Protein AF-A0A962UZ71-F1 (afdb_monomer_lite)

Sequence (134 aa):
MPANMWIKAFIAAFVLSLPAHAERTVTDSAGRTLVVPDTIQRVFAAGPPASIFLYILAPDRLLGWPRAPRADERAYLAPEYRDLPELGRLTGRGDTANVEVILTTRPDIIFDFGSIAPTYVSLADRVQAQTGIP

Structure (mmCIF, N/CA/C/O backbone):
data_AF-A0A962UZ71-F1
#
_entry.id   AF-A0A962UZ71-F1
#
loop_
_atom_site.group_PDB
_atom_site.id
_atom_site.type_symbol
_atom_site.label_atom_id
_atom_site.label_alt_id
_atom_site.label_comp_id
_atom_site.label_asym_id
_atom_site.label_entity_id
_atom_site.label_seq_id
_atom_site.pdbx_PDB_ins_code
_atom_site.Cartn_x
_atom_site.Cartn_y
_atom_site.Cartn_z
_atom_site.occupancy
_atom_site.B_iso_or_equiv
_atom_site.auth_seq_id
_atom_site.auth_comp_id
_atom_site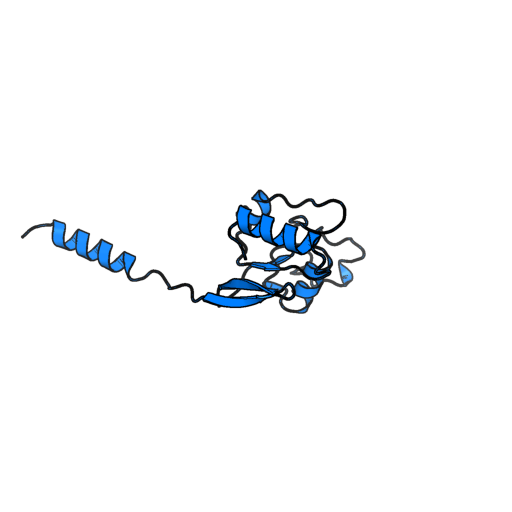.auth_asym_id
_atom_site.auth_atom_id
_atom_site.pdbx_PDB_model_num
ATOM 1 N N . MET A 1 1 ? -58.753 -0.827 -9.462 1.00 55.03 1 MET A N 1
ATOM 2 C CA . MET A 1 1 ? -57.553 -1.279 -8.719 1.00 55.03 1 MET A CA 1
ATOM 3 C C . MET A 1 1 ? -56.358 -0.502 -9.256 1.00 55.03 1 MET A C 1
ATOM 5 O O . MET A 1 1 ? -56.211 -0.494 -10.473 1.00 55.03 1 MET A O 1
ATOM 9 N N . PRO A 1 2 ? -55.584 0.242 -8.444 1.00 58.41 2 PRO A N 1
ATOM 10 C CA . PRO A 1 2 ? -54.644 1.206 -9.002 1.00 58.41 2 PRO A CA 1
ATOM 11 C C . PRO A 1 2 ? -53.346 0.515 -9.442 1.00 58.41 2 PRO A C 1
ATOM 13 O O . PRO A 1 2 ? -52.705 -0.192 -8.665 1.00 58.41 2 PRO A O 1
ATOM 16 N N . ALA A 1 3 ? -52.942 0.771 -10.688 1.00 58.16 3 ALA A N 1
ATOM 17 C CA . ALA A 1 3 ? -51.714 0.284 -11.325 1.00 58.16 3 ALA A CA 1
ATOM 18 C C . ALA A 1 3 ? -50.417 0.656 -10.565 1.00 58.16 3 ALA A C 1
ATOM 20 O O . ALA A 1 3 ? -49.364 0.063 -10.780 1.00 58.16 3 ALA A O 1
ATOM 21 N N . ASN A 1 4 ? -50.499 1.587 -9.613 1.00 53.78 4 ASN A N 1
ATOM 22 C CA . ASN A 1 4 ? -49.361 2.129 -8.869 1.00 53.78 4 ASN A CA 1
ATOM 23 C C . ASN A 1 4 ? -48.900 1.225 -7.712 1.00 53.78 4 ASN A C 1
ATOM 25 O O . ASN A 1 4 ? -47.858 1.484 -7.112 1.00 53.78 4 ASN A O 1
ATOM 29 N N . MET A 1 5 ? -49.670 0.185 -7.371 1.00 55.06 5 MET A N 1
ATOM 30 C CA . MET A 1 5 ? -49.339 -0.726 -6.269 1.00 55.06 5 MET A CA 1
ATOM 31 C C . MET A 1 5 ? -48.226 -1.715 -6.649 1.00 55.06 5 MET A C 1
ATOM 33 O O . MET A 1 5 ? -47.377 -2.036 -5.825 1.00 55.06 5 MET A O 1
ATOM 37 N N . TRP A 1 6 ? -48.168 -2.109 -7.923 1.00 55.84 6 TRP A N 1
ATOM 38 C CA . TRP A 1 6 ? -47.160 -3.034 -8.449 1.00 55.84 6 TRP A CA 1
ATOM 39 C C . TRP A 1 6 ? -45.795 -2.360 -8.639 1.00 55.84 6 TRP A C 1
ATOM 41 O O . TRP A 1 6 ? -44.768 -2.948 -8.317 1.00 55.84 6 TRP A O 1
ATOM 51 N N . ILE A 1 7 ? -45.780 -1.090 -9.061 1.00 57.94 7 ILE A N 1
ATOM 52 C CA . ILE A 1 7 ? -44.545 -0.302 -9.230 1.00 57.94 7 ILE A CA 1
ATOM 53 C C . ILE A 1 7 ? -43.873 -0.033 -7.874 1.00 57.94 7 ILE A C 1
ATOM 55 O O . ILE A 1 7 ? -42.660 -0.178 -7.741 1.00 57.94 7 ILE A O 1
ATOM 59 N N . LYS A 1 8 ? -44.656 0.297 -6.836 1.00 53.03 8 LYS A N 1
ATOM 60 C CA . LYS A 1 8 ? -44.128 0.506 -5.476 1.00 53.03 8 LYS A CA 1
ATOM 61 C C . LYS A 1 8 ? -43.584 -0.784 -4.852 1.00 53.03 8 LYS A C 1
ATOM 63 O O . LYS A 1 8 ? -42.562 -0.732 -4.177 1.00 53.03 8 LYS A O 1
ATOM 68 N N . ALA A 1 9 ? -44.225 -1.927 -5.107 1.00 55.41 9 ALA A N 1
ATOM 69 C CA . ALA A 1 9 ? -43.753 -3.227 -4.629 1.00 55.41 9 ALA A CA 1
ATOM 70 C C . ALA A 1 9 ? -42.421 -3.648 -5.282 1.00 55.41 9 ALA A C 1
ATOM 72 O O . ALA A 1 9 ? -41.557 -4.199 -4.604 1.00 55.41 9 ALA A O 1
ATOM 73 N N . PHE A 1 10 ? -42.216 -3.327 -6.565 1.00 53.22 10 PHE A N 1
ATOM 74 C CA . PHE A 1 10 ? -40.970 -3.636 -7.277 1.00 53.22 10 PHE A CA 1
ATOM 75 C C . PHE A 1 10 ? -39.783 -2.776 -6.810 1.00 53.22 10 PHE A C 1
ATOM 77 O O . PHE A 1 10 ? -38.679 -3.288 -6.640 1.00 53.22 10 PHE A O 1
ATOM 84 N N . ILE A 1 11 ? -40.010 -1.485 -6.537 1.00 55.69 11 ILE A N 1
ATOM 85 C CA . ILE A 1 11 ? -38.972 -0.585 -6.001 1.00 55.69 11 ILE A CA 1
ATOM 86 C C . ILE A 1 11 ? -38.602 -0.975 -4.561 1.00 55.69 11 ILE A C 1
ATOM 88 O O . ILE A 1 11 ? -37.424 -0.980 -4.214 1.00 55.69 11 ILE A O 1
ATOM 92 N N . ALA A 1 12 ? -39.577 -1.368 -3.733 1.00 51.44 12 ALA A N 1
ATOM 93 C CA . ALA A 1 12 ? -39.312 -1.819 -2.366 1.00 51.44 12 ALA A CA 1
ATOM 94 C C . ALA A 1 12 ? -38.496 -3.126 -2.319 1.00 51.44 12 ALA A C 1
ATOM 96 O O . ALA A 1 12 ? -37.607 -3.256 -1.483 1.00 51.44 12 ALA A O 1
ATOM 97 N N . ALA A 1 13 ? -38.742 -4.065 -3.239 1.00 51.84 13 ALA A N 1
ATOM 98 C CA . ALA A 1 13 ? -37.998 -5.324 -3.304 1.00 51.84 13 ALA A CA 1
ATOM 99 C C . ALA A 1 13 ? -36.543 -5.149 -3.783 1.00 51.84 13 ALA A C 1
ATOM 101 O O 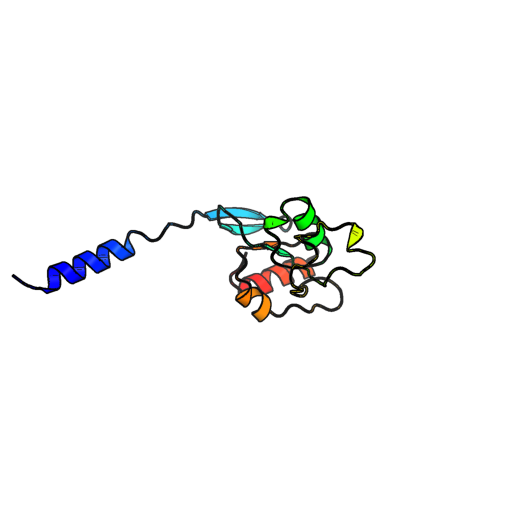. ALA A 1 13 ? -35.669 -5.878 -3.327 1.00 51.84 13 ALA A O 1
ATOM 102 N N . PHE A 1 14 ? -36.263 -4.164 -4.645 1.00 50.97 14 PHE A N 1
ATOM 103 C CA . PHE A 1 14 ? -34.905 -3.903 -5.146 1.00 50.97 14 PHE A CA 1
ATOM 104 C C . PHE A 1 14 ? -34.000 -3.205 -4.112 1.00 50.97 14 PHE A C 1
ATOM 106 O O . PHE A 1 14 ? -32.789 -3.403 -4.108 1.00 50.97 14 PHE A O 1
ATOM 113 N N . VAL A 1 15 ? -34.580 -2.419 -3.196 1.00 52.78 15 VAL A N 1
ATOM 114 C CA . VAL A 1 15 ? -33.834 -1.736 -2.117 1.00 52.78 15 VAL A CA 1
ATOM 115 C C . VAL A 1 15 ? -33.430 -2.701 -0.989 1.00 52.78 15 VAL A C 1
ATOM 117 O O . VAL A 1 15 ? -32.436 -2.469 -0.309 1.00 52.78 15 VAL A O 1
ATOM 120 N N . LEU A 1 16 ? -34.151 -3.813 -0.811 1.00 52.31 16 LEU A N 1
ATOM 121 C CA . LEU A 1 16 ? -33.908 -4.805 0.250 1.00 52.31 16 LEU A CA 1
ATOM 122 C C . LEU A 1 16 ? -32.854 -5.871 -0.097 1.00 52.31 16 LEU A C 1
ATOM 124 O O . LEU A 1 16 ? -32.511 -6.681 0.760 1.00 52.31 16 LEU A O 1
ATOM 128 N N . SER A 1 17 ? -32.330 -5.874 -1.325 1.00 50.56 17 SER A N 1
ATOM 129 C CA . SER A 1 17 ? -31.335 -6.844 -1.801 1.00 50.56 17 SER A CA 1
ATOM 130 C C . SER A 1 17 ? -29.972 -6.221 -2.105 1.00 50.56 17 SER A C 1
ATOM 132 O O . SER A 1 17 ? -29.219 -6.762 -2.915 1.00 50.56 17 SER A O 1
ATOM 134 N N . LEU A 1 18 ? -29.639 -5.081 -1.493 1.00 55.91 18 LEU A N 1
ATOM 135 C CA . LEU A 1 18 ? -28.250 -4.632 -1.483 1.00 55.91 18 LEU A CA 1
ATOM 136 C C . LEU A 1 18 ? -27.470 -5.600 -0.587 1.00 55.91 18 LEU A C 1
ATOM 138 O O . LEU A 1 18 ? -27.852 -5.767 0.574 1.00 55.91 18 LEU A O 1
ATOM 142 N N . PRO A 1 19 ? -26.422 -6.277 -1.090 1.00 53.31 19 PRO A N 1
ATOM 143 C CA . PRO A 1 19 ? -25.570 -7.062 -0.217 1.00 53.31 19 PRO A CA 1
ATOM 144 C C . PRO A 1 19 ? -25.029 -6.102 0.841 1.00 53.31 19 PRO A C 1
ATOM 146 O O . PRO A 1 19 ? -24.382 -5.111 0.507 1.00 53.31 19 PRO A O 1
ATOM 149 N N . ALA A 1 20 ? -25.331 -6.362 2.112 1.00 55.56 20 ALA A N 1
ATOM 150 C CA . ALA A 1 20 ? -24.605 -5.722 3.190 1.00 55.56 20 ALA A CA 1
ATOM 151 C C . ALA A 1 20 ? -23.142 -6.126 2.991 1.00 55.56 20 ALA A C 1
ATOM 153 O O . ALA A 1 20 ? -22.794 -7.297 3.159 1.00 55.56 20 ALA A O 1
ATOM 154 N N . HIS A 1 21 ? -22.311 -5.193 2.525 1.00 65.00 21 HIS A N 1
ATOM 155 C CA . HIS A 1 21 ? -20.875 -5.397 2.512 1.00 65.00 21 HIS A CA 1
ATOM 156 C C . HIS A 1 21 ? -20.478 -5.532 3.973 1.00 65.00 21 HIS A C 1
ATOM 158 O O . HIS A 1 21 ? -20.544 -4.573 4.732 1.00 65.00 21 HIS A O 1
ATOM 164 N N . ALA A 1 22 ? -20.214 -6.765 4.388 1.00 82.94 22 ALA A N 1
ATOM 165 C CA . ALA A 1 22 ? -19.799 -7.029 5.745 1.00 82.94 22 ALA A CA 1
ATOM 166 C C . ALA A 1 22 ? -18.436 -6.348 5.950 1.00 82.94 22 ALA A C 1
ATOM 168 O O . ALA A 1 22 ? -17.562 -6.411 5.078 1.00 82.94 22 ALA A O 1
ATOM 169 N N . GLU A 1 23 ? -18.310 -5.610 7.045 1.00 92.12 23 GLU A N 1
ATOM 170 C CA . GLU A 1 23 ? -17.157 -4.783 7.381 1.00 92.12 23 GLU A CA 1
ATOM 171 C C . GLU A 1 23 ? -16.620 -5.209 8.743 1.00 92.12 23 GLU A C 1
ATOM 173 O O . GLU A 1 23 ? -17.380 -5.586 9.641 1.00 92.12 23 GLU A O 1
ATOM 178 N N . ARG A 1 24 ? -15.308 -5.068 8.923 1.00 95.25 24 ARG A N 1
ATOM 179 C CA . ARG A 1 24 ? -14.653 -5.273 10.213 1.00 95.25 24 ARG A CA 1
ATOM 180 C C . ARG A 1 24 ? -13.820 -4.073 10.611 1.00 95.25 24 ARG A C 1
ATOM 182 O O . ARG A 1 24 ? -13.241 -3.375 9.781 1.00 95.25 24 ARG A O 1
ATOM 189 N N . THR A 1 25 ? -13.703 -3.889 11.918 1.00 97.31 25 THR A N 1
ATOM 190 C CA . THR A 1 25 ? -12.802 -2.905 12.507 1.00 97.31 25 THR A CA 1
ATOM 191 C C . THR A 1 25 ? -11.420 -3.514 12.720 1.00 97.31 25 THR A C 1
ATOM 193 O O . THR A 1 25 ? -11.293 -4.608 13.272 1.00 97.31 25 THR A O 1
ATOM 196 N N . VAL A 1 26 ? -10.381 -2.799 12.297 1.00 97.12 26 VAL A N 1
ATOM 197 C CA . VAL A 1 26 ? -8.971 -3.170 12.468 1.00 97.12 26 VAL A CA 1
ATOM 198 C C . VAL A 1 26 ? -8.216 -1.983 13.060 1.00 97.12 26 VAL A C 1
ATOM 200 O O . VAL A 1 26 ? -8.493 -0.835 12.721 1.00 97.12 26 VAL A O 1
ATOM 203 N N . THR A 1 27 ? -7.246 -2.255 13.931 1.00 98.19 27 THR A N 1
ATOM 204 C CA . THR A 1 27 ? -6.264 -1.258 14.371 1.00 98.19 27 THR A CA 1
ATOM 205 C C . THR A 1 27 ? -4.954 -1.496 13.632 1.00 98.19 27 THR A C 1
ATOM 207 O O . THR A 1 27 ? -4.407 -2.598 13.702 1.00 98.19 27 THR A O 1
ATOM 210 N N . ASP A 1 28 ? -4.469 -0.493 12.898 1.00 97.50 28 ASP A N 1
ATOM 211 C CA . ASP A 1 28 ? -3.194 -0.592 12.182 1.00 97.50 28 ASP A CA 1
ATOM 212 C C . ASP A 1 28 ? -1.983 -0.430 13.125 1.00 97.50 28 ASP A C 1
ATOM 214 O O . ASP A 1 28 ? -2.111 -0.146 14.318 1.00 97.50 28 ASP A O 1
ATOM 218 N N . SER A 1 29 ? -0.770 -0.610 12.597 1.00 97.19 29 SER A N 1
ATOM 219 C CA . SER A 1 29 ? 0.465 -0.496 13.389 1.00 97.19 29 SER A CA 1
ATOM 220 C C . SER A 1 29 ? 0.792 0.931 13.851 1.00 97.19 29 SER A C 1
ATOM 222 O O . SER A 1 29 ? 1.687 1.099 14.678 1.00 97.19 29 SER A O 1
ATOM 224 N N . ALA A 1 30 ? 0.093 1.947 13.338 1.00 96.69 30 ALA A N 1
ATOM 225 C CA . ALA A 1 30 ? 0.184 3.331 13.797 1.00 96.69 30 ALA A CA 1
ATOM 226 C C . ALA A 1 30 ? -0.888 3.672 14.853 1.00 96.69 30 ALA A C 1
ATOM 228 O O . ALA A 1 30 ? -0.914 4.795 15.357 1.00 96.69 30 ALA A O 1
ATOM 229 N N . GLY A 1 31 ? -1.755 2.717 15.212 1.00 97.56 31 GLY A N 1
ATOM 230 C CA . GLY A 1 31 ? -2.834 2.903 16.181 1.00 97.56 31 GLY A CA 1
ATOM 231 C C . GLY A 1 31 ? -4.108 3.519 15.595 1.00 97.56 31 GLY A C 1
ATOM 232 O O . GLY A 1 31 ? -5.014 3.865 16.357 1.00 97.56 31 GLY A O 1
ATOM 233 N N . ARG A 1 32 ? -4.218 3.656 14.266 1.00 97.50 32 ARG A N 1
ATOM 234 C CA . ARG A 1 32 ? -5.443 4.144 13.611 1.00 97.50 32 ARG A CA 1
ATOM 235 C C . ARG A 1 32 ? -6.498 3.044 13.641 1.00 97.50 32 ARG A C 1
ATOM 237 O O . ARG A 1 32 ? -6.196 1.881 13.386 1.00 97.50 32 ARG A O 1
ATOM 244 N N . THR A 1 33 ? -7.740 3.409 13.950 1.00 97.75 33 THR A N 1
ATOM 245 C CA . THR A 1 33 ? -8.887 2.490 13.899 1.00 97.75 33 THR A CA 1
ATOM 246 C C . THR A 1 33 ? -9.592 2.655 12.562 1.00 97.75 33 THR A C 1
ATOM 248 O O . THR A 1 33 ? -10.109 3.729 12.261 1.00 97.75 33 THR A O 1
ATOM 251 N N . LEU A 1 34 ? -9.593 1.593 11.766 1.00 97.44 34 LEU A N 1
ATOM 252 C CA . LEU A 1 34 ? -10.079 1.573 10.392 1.00 97.44 34 LEU A CA 1
ATOM 253 C C . LEU A 1 34 ? -11.246 0.599 10.274 1.00 97.44 34 LEU A C 1
ATOM 255 O O . LEU A 1 34 ? -11.237 -0.470 10.887 1.00 97.44 34 LEU A O 1
ATOM 259 N N . VAL A 1 35 ? -12.234 0.958 9.462 1.00 96.75 35 VAL A N 1
ATOM 260 C CA . VAL A 1 35 ? -13.290 0.047 9.023 1.00 96.75 35 VAL A CA 1
ATOM 261 C C . VAL A 1 35 ? -12.924 -0.410 7.618 1.00 96.75 35 VAL A C 1
ATOM 263 O O . VAL A 1 35 ? -12.713 0.422 6.738 1.00 96.75 35 VAL A O 1
ATOM 266 N N . VAL A 1 36 ? -12.780 -1.719 7.426 1.00 97.06 36 VAL A N 1
ATOM 267 C CA . VAL A 1 36 ? -12.381 -2.321 6.148 1.00 97.06 36 VAL A CA 1
ATOM 268 C C . VAL A 1 36 ? -13.408 -3.366 5.715 1.00 97.06 36 VAL A C 1
ATOM 270 O O . VAL A 1 36 ? -14.036 -3.984 6.580 1.00 97.06 36 VAL A O 1
ATOM 273 N N . PRO A 1 37 ? -13.549 -3.637 4.406 1.00 95.50 37 PRO A N 1
ATOM 274 C CA . PRO A 1 37 ? -14.374 -4.742 3.936 1.00 95.50 37 PRO A CA 1
ATOM 275 C C . PRO A 1 37 ? -13.901 -6.082 4.511 1.00 95.50 37 PRO A C 1
ATOM 277 O O . PRO A 1 37 ? -12.698 -6.347 4.618 1.00 95.50 37 PRO A O 1
ATOM 280 N N . ASP A 1 38 ? -14.838 -6.979 4.815 1.00 93.94 38 ASP A N 1
ATOM 281 C CA . ASP A 1 38 ? -14.511 -8.322 5.299 1.00 93.94 38 ASP A CA 1
ATOM 282 C C . ASP A 1 38 ? -13.715 -9.123 4.270 1.00 93.94 38 ASP A C 1
ATOM 284 O O . ASP A 1 38 ? -12.819 -9.898 4.614 1.00 93.94 38 ASP A O 1
ATOM 288 N N . THR A 1 39 ? -13.998 -8.894 2.990 1.00 95.19 39 THR A N 1
ATOM 289 C CA . THR A 1 39 ? -13.272 -9.507 1.882 1.00 95.19 39 THR A CA 1
ATOM 290 C C . THR A 1 39 ? -12.527 -8.438 1.095 1.00 95.19 39 THR A C 1
ATOM 292 O O . THR A 1 39 ? -13.145 -7.623 0.423 1.00 95.19 39 THR A O 1
ATOM 295 N N . ILE A 1 40 ? -11.194 -8.484 1.140 1.00 97.19 40 ILE A N 1
ATOM 296 C CA . ILE A 1 40 ? -10.302 -7.543 0.447 1.00 97.19 40 ILE A CA 1
ATOM 297 C C . ILE A 1 40 ? -9.770 -8.221 -0.811 1.00 97.19 40 ILE A C 1
ATOM 299 O O . ILE A 1 40 ? -8.957 -9.135 -0.707 1.00 97.19 40 ILE A O 1
ATOM 303 N N . GLN A 1 41 ? -10.220 -7.806 -1.990 1.00 97.81 41 GLN A N 1
ATOM 304 C CA . GLN A 1 41 ? -9.836 -8.345 -3.301 1.00 97.81 41 GLN A CA 1
ATOM 305 C C . GLN A 1 41 ? -8.832 -7.455 -4.042 1.00 97.81 41 GLN A C 1
ATOM 307 O O . GLN A 1 41 ? -8.055 -7.955 -4.850 1.00 97.81 41 GLN A O 1
ATOM 312 N N . ARG A 1 42 ? -8.858 -6.146 -3.787 1.00 98.31 42 ARG A N 1
ATOM 313 C CA . ARG A 1 42 ? -8.147 -5.130 -4.566 1.00 98.31 42 ARG A CA 1
ATOM 314 C C . ARG A 1 42 ? -7.315 -4.263 -3.638 1.00 98.31 42 ARG A C 1
ATOM 316 O O . ARG A 1 42 ? -7.863 -3.475 -2.874 1.00 98.31 42 ARG A O 1
ATOM 323 N N . VAL A 1 43 ? -5.998 -4.382 -3.712 1.00 98.56 43 VAL A N 1
ATOM 324 C CA . VAL A 1 43 ? -5.087 -3.670 -2.817 1.00 98.56 43 VAL A CA 1
ATOM 325 C C . VAL A 1 43 ? -4.145 -2.794 -3.625 1.00 98.56 43 VAL A C 1
ATOM 327 O O . VAL A 1 43 ? -3.420 -3.262 -4.509 1.00 98.56 43 VAL A O 1
ATOM 330 N N . PHE A 1 44 ? -4.151 -1.504 -3.300 1.00 98.31 44 PHE A N 1
ATOM 331 C CA . PHE A 1 44 ? -3.156 -0.562 -3.792 1.00 98.31 44 PHE A CA 1
ATOM 332 C C . PHE A 1 44 ? -1.968 -0.550 -2.826 1.00 98.31 44 PHE A C 1
ATOM 334 O O . PHE A 1 44 ? -2.138 -0.271 -1.641 1.00 98.31 44 PHE A O 1
ATOM 341 N N . ALA A 1 45 ? -0.762 -0.840 -3.311 1.00 97.62 45 ALA A N 1
ATOM 342 C CA . ALA A 1 45 ? 0.444 -0.770 -2.492 1.00 97.62 45 ALA A CA 1
ATOM 343 C C . ALA A 1 45 ? 0.995 0.664 -2.461 1.00 97.62 45 ALA A C 1
ATOM 345 O O . ALA A 1 45 ? 1.338 1.225 -3.500 1.00 97.62 45 ALA A O 1
ATOM 346 N N . ALA A 1 46 ? 1.129 1.248 -1.270 1.00 96.31 46 ALA A N 1
ATOM 347 C CA . ALA A 1 46 ? 1.530 2.644 -1.096 1.00 96.31 46 ALA A CA 1
ATOM 348 C C . ALA A 1 46 ? 2.955 2.941 -1.599 1.00 96.31 46 ALA A C 1
ATOM 350 O O . ALA A 1 46 ? 3.240 4.053 -2.048 1.00 96.31 46 ALA A O 1
ATOM 351 N N . GLY A 1 47 ? 3.852 1.953 -1.568 1.00 95.62 47 GLY A N 1
ATOM 352 C CA . GLY A 1 47 ? 5.228 2.111 -2.025 1.00 95.62 47 GLY A CA 1
ATOM 353 C C . GLY A 1 47 ? 5.984 0.793 -2.201 1.00 95.62 47 GLY A C 1
ATOM 354 O O . GLY A 1 47 ? 5.404 -0.289 -2.061 1.00 95.62 47 GLY A O 1
ATOM 355 N N . PRO A 1 48 ? 7.293 0.859 -2.518 1.00 94.94 48 PRO A N 1
ATOM 356 C CA . PRO A 1 48 ? 8.084 -0.320 -2.873 1.00 94.94 48 PRO A CA 1
ATOM 357 C C . PRO A 1 48 ? 8.071 -1.447 -1.827 1.00 94.94 48 PRO A C 1
ATOM 359 O O . PRO A 1 48 ? 7.780 -2.578 -2.222 1.00 94.94 48 PRO A O 1
ATOM 362 N N . PRO A 1 49 ? 8.289 -1.201 -0.516 1.00 96.00 49 PRO A N 1
ATOM 363 C CA . PRO A 1 49 ? 8.275 -2.291 0.462 1.00 96.00 49 PRO A CA 1
ATOM 364 C C . PRO A 1 49 ? 6.898 -2.959 0.572 1.00 96.00 49 PRO A C 1
ATOM 366 O O . PRO A 1 49 ? 6.813 -4.185 0.574 1.00 96.00 49 PRO A O 1
ATOM 369 N N . ALA A 1 50 ? 5.824 -2.161 0.571 1.00 97.62 50 ALA A N 1
ATOM 370 C CA . ALA A 1 50 ? 4.451 -2.656 0.610 1.00 97.62 50 ALA A CA 1
ATOM 371 C C . ALA A 1 50 ? 4.124 -3.543 -0.598 1.00 97.62 50 ALA A C 1
ATOM 373 O O . ALA A 1 50 ? 3.534 -4.607 -0.433 1.00 97.62 50 ALA A O 1
ATOM 374 N N . SER A 1 51 ? 4.558 -3.146 -1.800 1.00 97.38 51 SER A N 1
ATOM 375 C CA . SER A 1 51 ? 4.287 -3.908 -3.026 1.00 97.38 51 SER A CA 1
ATOM 376 C C . SER A 1 51 ? 4.961 -5.279 -3.038 1.00 97.38 51 SER A C 1
ATOM 378 O O . SER A 1 51 ? 4.333 -6.263 -3.413 1.00 97.38 51 SER A O 1
ATOM 380 N N . ILE A 1 52 ? 6.206 -5.366 -2.558 1.00 97.56 52 ILE A N 1
ATOM 381 C CA . ILE A 1 52 ? 6.929 -6.638 -2.460 1.00 97.56 52 ILE A CA 1
ATOM 382 C C . ILE A 1 52 ? 6.314 -7.523 -1.375 1.00 97.56 52 ILE A C 1
ATOM 384 O O . ILE A 1 52 ? 6.118 -8.714 -1.596 1.00 97.56 52 ILE A O 1
ATOM 388 N N . PHE A 1 53 ? 5.969 -6.952 -0.219 1.00 98.12 53 PHE A N 1
ATOM 389 C CA . PHE A 1 53 ? 5.343 -7.708 0.865 1.00 98.12 53 PHE A CA 1
ATOM 390 C C . PHE A 1 53 ? 3.985 -8.284 0.445 1.00 98.12 53 PHE A C 1
ATOM 392 O O . PHE A 1 53 ? 3.709 -9.464 0.659 1.00 98.12 53 PHE A O 1
ATOM 399 N N . LEU A 1 54 ? 3.167 -7.471 -0.223 1.00 98.12 54 LEU A N 1
ATOM 400 C CA . LEU A 1 54 ? 1.881 -7.900 -0.753 1.00 98.12 54 LEU A CA 1
ATOM 401 C C . LEU A 1 54 ? 2.033 -8.950 -1.858 1.00 98.12 54 LEU A C 1
ATOM 403 O O . LEU A 1 54 ? 1.296 -9.929 -1.853 1.00 98.12 54 LEU A O 1
ATOM 407 N N . TYR A 1 55 ? 3.013 -8.797 -2.752 1.00 98.19 55 TYR A N 1
ATOM 408 C CA . TYR A 1 55 ? 3.337 -9.807 -3.762 1.00 98.19 55 TYR A CA 1
ATOM 409 C C . TYR A 1 55 ? 3.697 -11.166 -3.138 1.00 98.19 55 TYR A C 1
ATOM 411 O O . TYR A 1 55 ? 3.310 -12.206 -3.656 1.00 98.19 55 TYR A O 1
ATOM 419 N N . ILE A 1 56 ? 4.401 -11.183 -2.005 1.00 97.56 56 ILE A N 1
ATOM 420 C CA . ILE A 1 56 ? 4.770 -12.438 -1.333 1.00 97.56 56 ILE A CA 1
ATOM 421 C C . ILE A 1 56 ? 3.554 -13.106 -0.674 1.00 97.56 56 ILE A C 1
ATOM 423 O O . ILE A 1 56 ? 3.449 -14.331 -0.689 1.00 97.56 56 ILE A O 1
ATOM 427 N N . LEU A 1 57 ? 2.652 -12.327 -0.069 1.00 97.69 57 LEU A N 1
ATOM 428 C CA . LEU A 1 57 ? 1.549 -12.873 0.730 1.00 97.69 57 LEU A CA 1
ATOM 429 C C . LEU A 1 57 ? 0.263 -13.127 -0.057 1.00 97.69 57 LEU A C 1
ATOM 431 O O . LEU A 1 57 ? -0.447 -14.091 0.222 1.00 97.69 57 LEU A O 1
ATOM 435 N N . ALA A 1 58 ? -0.080 -12.227 -0.972 1.00 98.00 58 ALA A N 1
ATOM 436 C CA . ALA A 1 58 ? -1.356 -12.223 -1.676 1.00 98.00 58 ALA A CA 1
ATOM 437 C C . ALA A 1 58 ? -1.223 -11.521 -3.042 1.00 98.0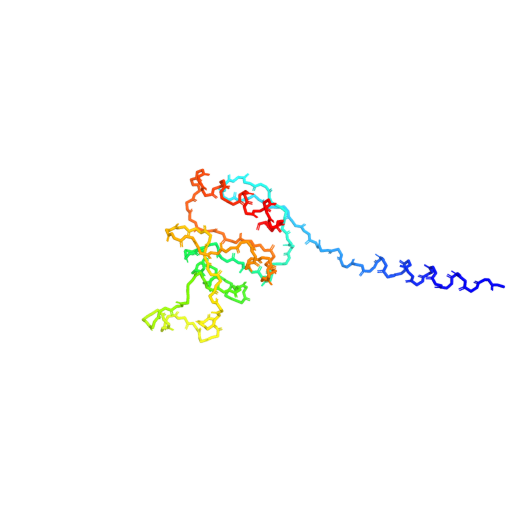0 58 ALA A C 1
ATOM 439 O O . ALA A 1 58 ? -1.852 -10.482 -3.269 1.00 98.00 58 ALA A O 1
ATOM 440 N N . PRO A 1 59 ? -0.410 -12.065 -3.963 1.00 97.69 59 PRO A N 1
ATOM 441 C CA . PRO A 1 59 ? -0.112 -11.403 -5.230 1.00 97.69 59 PRO A CA 1
ATOM 442 C C . PRO A 1 59 ? -1.355 -11.197 -6.109 1.00 97.69 59 PRO A C 1
ATOM 444 O O . PRO A 1 59 ? -1.469 -10.155 -6.747 1.00 97.69 59 PRO A O 1
ATOM 447 N N . ASP A 1 60 ? -2.351 -12.088 -6.034 1.00 98.19 60 ASP A N 1
ATOM 448 C CA . ASP A 1 60 ? -3.651 -11.942 -6.719 1.00 98.19 60 ASP A CA 1
ATOM 449 C C . ASP A 1 60 ? -4.440 -10.686 -6.317 1.00 98.19 60 ASP A C 1
ATOM 451 O O . ASP A 1 60 ? -5.413 -10.316 -6.973 1.00 98.19 60 ASP A O 1
ATOM 455 N N . ARG A 1 61 ? -4.063 -10.047 -5.205 1.00 98.38 61 ARG A N 1
ATOM 456 C CA . ARG A 1 61 ? -4.719 -8.847 -4.672 1.00 98.38 61 ARG A CA 1
ATOM 457 C C . ARG A 1 61 ? -3.990 -7.566 -5.062 1.00 98.38 61 ARG A C 1
ATOM 459 O O . ARG A 1 61 ? -4.542 -6.482 -4.876 1.00 98.38 61 ARG A O 1
ATOM 466 N N . LEU A 1 62 ? -2.768 -7.666 -5.586 1.00 98.50 62 LEU A N 1
ATOM 467 C CA . LEU A 1 62 ? -1.956 -6.522 -5.984 1.00 98.50 62 LEU A CA 1
ATOM 468 C C . LEU A 1 62 ? -2.511 -5.908 -7.275 1.00 98.50 62 LEU A C 1
ATOM 470 O O . LEU A 1 62 ? -2.486 -6.529 -8.333 1.00 98.50 62 LEU A O 1
ATOM 474 N N . LEU A 1 63 ? -2.981 -4.661 -7.205 1.00 98.00 63 LEU A N 1
ATOM 475 C CA . LEU A 1 63 ? -3.522 -3.971 -8.383 1.00 98.00 63 LEU A CA 1
ATOM 476 C C . LEU A 1 63 ? -2.455 -3.562 -9.403 1.00 98.00 63 LEU A C 1
ATOM 478 O O . LEU A 1 63 ? -2.757 -3.424 -10.588 1.00 98.00 63 LEU A O 1
ATOM 482 N N . GLY A 1 64 ? -1.234 -3.315 -8.941 1.00 97.19 64 GLY A N 1
ATOM 483 C CA . GLY A 1 64 ? -0.159 -2.802 -9.771 1.00 97.19 64 GLY A CA 1
ATOM 484 C C . GLY A 1 64 ? 1.089 -2.452 -8.980 1.00 97.19 64 GLY A C 1
ATOM 485 O O . GLY A 1 64 ? 1.085 -2.421 -7.748 1.00 97.19 64 GLY A O 1
ATOM 486 N N . TRP A 1 65 ? 2.168 -2.189 -9.707 1.00 97.50 65 TRP A N 1
ATOM 487 C CA . TRP A 1 65 ? 3.463 -1.869 -9.131 1.00 97.50 65 TRP A CA 1
ATOM 488 C C . TRP A 1 65 ? 3.617 -0.363 -8.889 1.00 97.50 65 TRP A C 1
ATOM 490 O O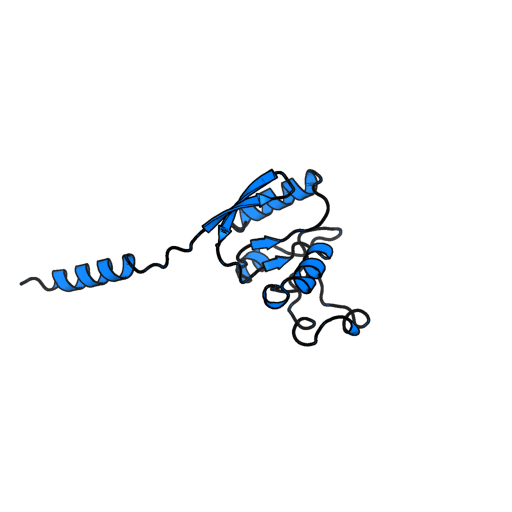 . TRP A 1 65 ? 3.182 0.442 -9.714 1.00 97.50 65 TRP A O 1
ATOM 500 N N . PRO A 1 66 ? 4.334 0.050 -7.827 1.00 95.50 66 PRO A N 1
ATOM 501 C CA . 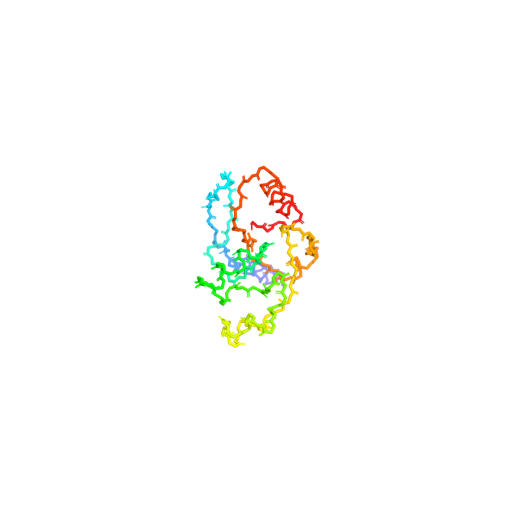PRO A 1 66 ? 4.686 1.453 -7.623 1.00 95.50 66 PRO A CA 1
ATOM 502 C C . PRO A 1 66 ? 5.627 1.997 -8.707 1.00 95.50 66 PRO A C 1
ATOM 504 O O . PRO A 1 66 ? 5.719 3.206 -8.908 1.00 95.50 66 PRO A O 1
ATOM 507 N N . ARG A 1 67 ? 6.348 1.090 -9.373 1.00 93.88 67 ARG A N 1
ATOM 508 C CA . ARG A 1 67 ? 7.175 1.296 -10.562 1.00 93.88 67 ARG A CA 1
ATOM 509 C C . ARG A 1 67 ? 7.274 -0.044 -11.289 1.00 93.88 67 ARG A C 1
ATOM 511 O O . ARG A 1 67 ? 7.522 -1.050 -10.626 1.00 93.88 67 ARG A O 1
ATOM 518 N N . ALA A 1 68 ? 7.149 -0.063 -12.610 1.00 94.62 68 ALA A N 1
ATOM 519 C CA . ALA A 1 68 ? 7.272 -1.270 -13.419 1.00 94.62 68 ALA A CA 1
ATOM 520 C C . ALA A 1 68 ? 8.586 -2.013 -13.109 1.00 94.62 68 ALA A C 1
ATOM 522 O O . ALA A 1 68 ? 9.637 -1.370 -13.138 1.00 94.62 68 ALA A O 1
ATOM 523 N N . PRO A 1 69 ? 8.579 -3.330 -12.832 1.00 95.81 69 PRO A N 1
ATOM 524 C CA . PRO A 1 69 ? 9.794 -4.084 -12.530 1.00 95.81 69 PRO A CA 1
ATOM 525 C C . PRO A 1 69 ? 10.875 -3.932 -13.610 1.00 95.81 69 PRO A C 1
ATOM 527 O O . PRO A 1 69 ? 10.594 -4.017 -14.809 1.00 95.81 69 PRO A O 1
ATOM 530 N N . ARG A 1 70 ? 12.127 -3.710 -13.196 1.00 95.38 70 ARG A N 1
ATOM 531 C CA . ARG A 1 70 ? 13.282 -3.589 -14.103 1.00 95.38 70 ARG A CA 1
ATOM 532 C C . ARG A 1 70 ? 13.628 -4.934 -14.730 1.00 95.38 70 ARG A C 1
ATOM 534 O O . ARG A 1 70 ? 13.272 -5.987 -14.212 1.00 95.38 70 ARG A O 1
ATOM 541 N N . ALA A 1 71 ? 14.373 -4.903 -15.832 1.00 95.62 71 ALA A N 1
ATOM 542 C CA . ALA A 1 71 ? 14.774 -6.109 -16.554 1.00 95.62 71 ALA A CA 1
ATOM 543 C C . ALA A 1 71 ? 15.486 -7.146 -15.661 1.00 95.62 71 ALA A C 1
ATOM 545 O O . ALA A 1 71 ? 15.218 -8.338 -15.787 1.00 95.62 71 ALA A O 1
ATOM 546 N N . ASP A 1 72 ? 16.334 -6.691 -14.740 1.00 96.06 72 ASP A N 1
ATOM 547 C CA . ASP A 1 72 ? 17.062 -7.513 -13.767 1.00 96.06 72 ASP A CA 1
ATOM 548 C C . ASP A 1 72 ? 16.191 -8.007 -12.596 1.00 96.06 72 ASP A C 1
ATOM 550 O O . ASP A 1 72 ? 16.489 -9.041 -12.005 1.00 96.06 72 ASP A O 1
ATOM 554 N N . GLU A 1 73 ? 15.083 -7.328 -12.291 1.00 95.88 73 GLU A N 1
ATOM 555 C CA . GLU A 1 73 ? 14.123 -7.721 -11.247 1.00 95.88 73 GLU A CA 1
ATOM 556 C C . GLU A 1 73 ? 13.116 -8.772 -11.754 1.00 95.88 73 GLU A C 1
ATOM 558 O O . GLU A 1 73 ? 12.656 -9.631 -11.001 1.00 95.88 73 GLU A O 1
ATOM 563 N N . ARG A 1 74 ? 12.783 -8.741 -13.052 1.00 95.69 74 ARG A N 1
ATOM 564 C CA . ARG A 1 74 ? 11.715 -9.561 -13.660 1.00 95.69 74 ARG A CA 1
ATOM 565 C C . ARG A 1 74 ? 11.938 -11.071 -13.590 1.00 95.69 74 ARG A C 1
ATOM 567 O O . ARG A 1 74 ? 10.968 -11.810 -13.720 1.00 95.69 74 ARG A O 1
ATOM 574 N N . ALA A 1 75 ? 13.175 -11.532 -13.406 1.00 95.94 75 ALA A N 1
ATOM 575 C CA . ALA A 1 75 ? 13.480 -12.955 -13.240 1.00 95.94 75 ALA A CA 1
ATOM 576 C C . ALA A 1 75 ? 12.986 -13.524 -11.895 1.00 95.94 75 ALA A C 1
ATOM 578 O O . ALA A 1 75 ? 12.819 -14.734 -11.772 1.00 95.94 75 ALA A O 1
ATOM 579 N N . TYR A 1 76 ? 12.731 -12.659 -10.907 1.00 95.88 76 TYR A N 1
ATOM 580 C CA . TYR A 1 76 ? 12.274 -13.038 -9.565 1.00 95.88 76 TYR A CA 1
ATOM 581 C C . TYR A 1 76 ? 10.756 -12.915 -9.384 1.00 95.88 76 TYR A C 1
ATOM 583 O O . TYR A 1 76 ? 1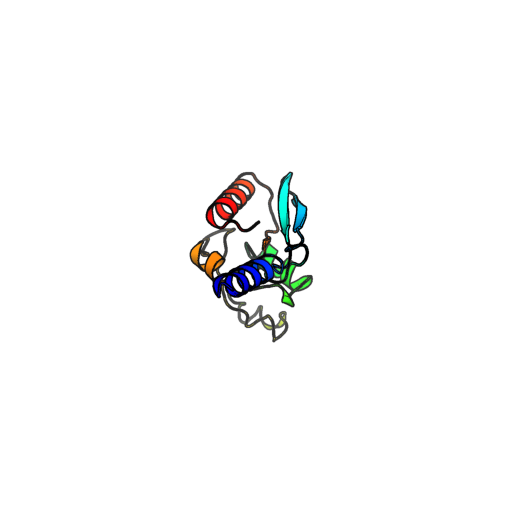0.229 -13.228 -8.317 1.00 95.88 76 TYR A O 1
ATOM 591 N N . LEU A 1 77 ? 10.054 -12.443 -10.414 1.00 97.25 77 LEU A N 1
ATOM 592 C CA . LEU A 1 77 ? 8.616 -12.226 -10.394 1.00 97.25 77 LEU A CA 1
ATOM 593 C C . LEU A 1 77 ? 7.932 -13.237 -11.304 1.00 97.25 77 LEU A C 1
ATOM 595 O O . LEU A 1 77 ? 8.349 -13.434 -12.451 1.00 97.25 77 LEU A O 1
ATOM 599 N N . ALA A 1 78 ? 6.869 -13.861 -10.805 1.00 96.75 78 ALA A N 1
ATOM 600 C CA . ALA A 1 78 ? 6.102 -14.795 -11.605 1.00 96.75 78 ALA A CA 1
ATOM 601 C C . ALA A 1 78 ? 5.486 -14.073 -12.826 1.00 96.75 78 ALA A C 1
ATOM 603 O O . ALA A 1 78 ? 5.155 -12.880 -12.743 1.00 96.75 78 ALA A O 1
ATOM 604 N N . PRO A 1 79 ? 5.387 -14.749 -13.991 1.00 94.38 79 PRO A N 1
ATOM 605 C CA . PRO A 1 79 ? 5.022 -14.098 -15.248 1.00 94.38 79 PRO A CA 1
ATOM 606 C C . PRO A 1 79 ? 3.690 -13.352 -15.221 1.00 94.38 79 PRO A C 1
ATOM 608 O O . PRO A 1 79 ? 3.544 -12.372 -15.940 1.00 94.38 79 PRO A O 1
ATOM 611 N N . GLU A 1 80 ? 2.738 -13.800 -14.407 1.00 95.19 80 GLU A N 1
ATOM 612 C CA . GLU A 1 80 ? 1.390 -13.234 -14.366 1.00 95.19 80 GLU A CA 1
ATOM 613 C C . GLU A 1 80 ? 1.284 -11.976 -13.488 1.00 95.19 80 GLU A C 1
ATOM 615 O O . GLU A 1 80 ? 0.467 -11.105 -13.782 1.00 95.19 80 GLU A O 1
ATOM 620 N N . TYR A 1 81 ? 2.199 -11.781 -12.534 1.00 97.19 81 TYR A N 1
ATOM 621 C CA . TYR A 1 81 ? 2.249 -10.561 -11.717 1.00 97.19 81 TYR A CA 1
ATOM 622 C C . TYR A 1 81 ? 3.286 -9.530 -12.189 1.00 97.19 81 TYR A C 1
ATOM 624 O O . TYR A 1 81 ? 3.152 -8.334 -11.918 1.00 97.19 81 TYR A O 1
ATOM 632 N N . ARG A 1 82 ? 4.342 -9.939 -12.904 1.00 95.69 82 ARG A N 1
ATOM 633 C CA . ARG A 1 82 ? 5.413 -9.006 -13.324 1.00 95.69 82 ARG A CA 1
ATOM 634 C C . ARG A 1 82 ? 4.963 -7.961 -14.356 1.00 95.69 82 ARG A C 1
ATOM 636 O O . ARG A 1 82 ? 5.659 -6.965 -14.538 1.00 95.69 82 ARG A O 1
ATOM 643 N N . ASP A 1 83 ? 3.852 -8.226 -15.044 1.00 94.69 83 ASP A N 1
ATOM 644 C CA . ASP A 1 83 ? 3.287 -7.391 -16.114 1.00 94.69 83 ASP A CA 1
ATOM 645 C C . ASP A 1 83 ? 2.059 -6.581 -15.659 1.00 94.69 83 ASP A C 1
ATOM 647 O O . ASP A 1 83 ? 1.396 -5.936 -16.471 1.00 94.69 83 ASP A O 1
ATOM 651 N N . LEU A 1 84 ? 1.778 -6.570 -14.349 1.00 97.06 84 LEU A N 1
ATOM 652 C CA . LEU A 1 84 ? 0.799 -5.667 -13.747 1.00 97.06 84 LEU A CA 1
ATOM 653 C C . LEU A 1 84 ? 1.154 -4.192 -14.026 1.00 97.06 84 LEU A C 1
ATOM 655 O O . LEU A 1 84 ? 2.338 -3.849 -14.130 1.00 97.06 84 LEU A O 1
ATOM 659 N N . PRO A 1 85 ? 0.150 -3.300 -14.125 1.00 96.00 85 PRO A N 1
ATOM 660 C CA . PRO A 1 85 ? 0.372 -1.904 -14.487 1.00 96.00 85 PRO A CA 1
ATOM 661 C C . PRO A 1 85 ? 1.226 -1.163 -13.455 1.00 96.00 85 PRO A C 1
ATOM 663 O O . PRO A 1 85 ? 1.198 -1.463 -12.261 1.00 96.00 85 PRO A O 1
ATOM 666 N N . GLU A 1 86 ? 1.951 -0.143 -13.911 1.00 95.50 86 GLU A N 1
ATOM 667 C CA . GLU A 1 86 ? 2.572 0.839 -13.025 1.00 95.50 86 GLU A CA 1
ATOM 668 C C . GLU A 1 86 ? 1.518 1.855 -12.570 1.00 95.50 86 GLU A C 1
ATOM 670 O O . GLU A 1 86 ? 0.901 2.524 -13.397 1.00 95.50 86 GLU A O 1
ATOM 675 N N . LEU A 1 87 ? 1.317 1.970 -11.257 1.00 95.19 87 LEU A N 1
ATOM 676 C CA . LEU A 1 87 ? 0.317 2.860 -10.651 1.00 95.19 87 LEU A CA 1
ATOM 677 C C . LEU A 1 87 ? 0.936 4.043 -9.893 1.00 95.19 87 LEU A C 1
ATOM 679 O O . LEU A 1 87 ? 0.221 4.904 -9.379 1.00 95.19 87 LEU A O 1
ATOM 683 N N . GLY A 1 88 ? 2.267 4.099 -9.830 1.00 93.44 88 GLY A N 1
ATOM 684 C CA . GLY A 1 88 ? 2.991 5.077 -9.032 1.00 93.44 88 GLY A CA 1
ATOM 685 C C . GLY A 1 88 ? 2.947 4.771 -7.535 1.00 93.44 88 GLY A C 1
ATOM 686 O O . GLY A 1 88 ? 2.371 3.784 -7.082 1.00 93.44 88 GLY A O 1
ATOM 687 N N . ARG A 1 89 ? 3.583 5.634 -6.745 1.00 92.38 89 ARG A N 1
ATOM 688 C CA . ARG A 1 89 ? 3.695 5.477 -5.286 1.00 92.38 89 ARG A CA 1
ATOM 689 C C . ARG A 1 89 ? 3.290 6.726 -4.530 1.00 92.38 89 ARG A C 1
ATOM 691 O O . ARG A 1 89 ? 3.504 7.838 -5.014 1.00 92.38 89 ARG A O 1
ATOM 698 N N . LEU A 1 90 ? 2.768 6.496 -3.333 1.00 92.56 90 LEU A N 1
ATOM 699 C CA . LEU A 1 90 ? 2.446 7.500 -2.327 1.00 92.56 90 LEU A CA 1
ATOM 700 C C . LEU A 1 90 ? 3.623 7.785 -1.393 1.00 92.56 90 LEU A C 1
ATOM 702 O O . LEU A 1 90 ? 3.679 8.873 -0.835 1.00 92.56 90 LEU A O 1
ATOM 706 N N . THR A 1 91 ? 4.516 6.810 -1.183 1.00 89.19 91 THR A N 1
ATOM 707 C CA . THR A 1 91 ? 5.609 6.921 -0.210 1.00 89.19 91 THR A CA 1
ATOM 708 C C . THR A 1 91 ? 7.004 6.868 -0.838 1.00 89.19 91 THR A C 1
ATOM 710 O O . THR A 1 91 ? 7.272 6.205 -1.851 1.00 89.19 91 THR A O 1
ATOM 713 N N . GLY A 1 92 ? 7.946 7.516 -0.149 1.00 79.62 92 GLY A N 1
ATOM 714 C CA . GLY A 1 92 ? 9.368 7.517 -0.469 1.00 79.62 92 GLY A CA 1
ATOM 715 C C . GLY A 1 92 ? 9.812 8.786 -1.196 1.00 79.62 92 GLY A C 1
ATOM 716 O O . GLY A 1 92 ? 9.222 9.849 -1.079 1.00 79.62 92 GLY A O 1
ATOM 717 N N . ARG A 1 93 ? 10.944 8.719 -1.903 1.00 70.56 93 ARG A N 1
ATOM 718 C CA . ARG A 1 93 ? 11.489 9.891 -2.607 1.00 70.56 93 ARG A CA 1
ATOM 719 C C . ARG A 1 93 ? 10.919 10.002 -4.011 1.00 70.56 93 ARG A C 1
ATOM 721 O O . ARG A 1 93 ? 11.241 9.141 -4.827 1.00 70.56 93 ARG A O 1
ATOM 728 N N . GLY A 1 94 ? 10.210 11.083 -4.319 1.00 66.00 94 GLY A N 1
ATOM 729 C CA . GLY A 1 94 ? 9.631 11.314 -5.645 1.00 66.00 94 GLY A CA 1
ATOM 730 C C . GLY A 1 94 ? 8.299 10.594 -5.792 1.00 66.00 94 GLY A C 1
ATOM 731 O O . GLY A 1 94 ? 8.183 9.716 -6.644 1.00 66.00 94 GLY A O 1
ATOM 732 N N . ASP A 1 95 ? 7.360 10.924 -4.907 1.00 70.38 95 ASP A N 1
ATOM 733 C CA . ASP A 1 95 ? 5.982 10.435 -4.933 1.00 70.38 95 ASP A CA 1
ATOM 734 C C . ASP A 1 95 ? 5.352 10.763 -6.290 1.00 70.38 95 ASP A C 1
ATOM 736 O O . ASP A 1 95 ? 5.482 11.879 -6.798 1.00 70.38 95 ASP A O 1
ATOM 740 N N . THR A 1 96 ? 4.738 9.758 -6.909 1.00 72.75 96 THR A N 1
ATOM 741 C CA . THR A 1 96 ? 4.275 9.825 -8.304 1.00 72.75 96 THR A CA 1
ATOM 742 C C . THR A 1 96 ? 2.814 9.441 -8.479 1.00 72.75 96 THR A C 1
ATOM 744 O O . THR A 1 96 ? 2.240 9.749 -9.522 1.00 72.75 96 THR A O 1
ATOM 747 N N . ALA A 1 97 ? 2.196 8.784 -7.492 1.00 71.25 97 ALA A N 1
ATOM 748 C CA . ALA A 1 97 ? 0.772 8.489 -7.546 1.00 71.25 97 ALA A CA 1
ATOM 749 C C . ALA A 1 97 ? -0.032 9.755 -7.235 1.00 71.25 97 ALA A C 1
ATOM 751 O O . ALA A 1 97 ? 0.145 10.379 -6.189 1.00 71.25 97 ALA A O 1
ATOM 752 N N . ASN A 1 98 ? -0.949 10.103 -8.135 1.00 80.69 98 ASN A N 1
ATOM 753 C CA . ASN A 1 98 ? -1.995 11.077 -7.856 1.00 80.69 98 ASN A CA 1
ATOM 754 C C . ASN A 1 98 ? -3.243 10.347 -7.336 1.00 80.69 98 ASN A C 1
ATOM 756 O O . ASN A 1 98 ? -3.527 9.215 -7.736 1.00 80.69 98 ASN A O 1
ATOM 760 N N . VAL A 1 99 ? -4.019 11.025 -6.494 1.00 86.44 99 VAL A N 1
ATOM 761 C CA . VAL A 1 99 ? -5.307 10.574 -5.945 1.00 86.44 99 VAL A CA 1
ATOM 762 C C . VAL A 1 99 ? -6.236 10.034 -7.040 1.00 86.44 99 VAL A C 1
ATOM 764 O O . VAL A 1 99 ? -6.917 9.036 -6.836 1.00 86.44 99 VAL A O 1
ATOM 767 N N . GLU A 1 100 ? -6.216 10.633 -8.231 1.00 88.50 100 GLU A N 1
ATOM 768 C CA . GLU A 1 100 ? -7.019 10.194 -9.379 1.00 88.50 100 GLU A CA 1
ATOM 769 C C . GLU A 1 100 ? -6.716 8.754 -9.829 1.00 88.50 100 GLU A C 1
ATOM 771 O O . GLU A 1 100 ? -7.638 7.992 -10.131 1.00 88.50 100 GLU A O 1
ATOM 776 N N . VAL A 1 101 ? -5.442 8.345 -9.828 1.00 91.00 101 VAL A N 1
ATOM 777 C CA . VAL A 1 101 ? -5.046 6.971 -10.183 1.00 91.00 101 VAL A CA 1
ATOM 778 C C . VAL A 1 101 ? -5.598 5.988 -9.152 1.00 91.00 101 VAL A C 1
ATOM 780 O O . VAL A 1 101 ? -6.155 4.947 -9.508 1.00 91.00 101 VAL A O 1
ATOM 783 N N . ILE A 1 102 ? -5.514 6.343 -7.870 1.00 94.19 102 ILE A N 1
ATOM 784 C CA . ILE A 1 102 ? -6.047 5.529 -6.773 1.00 94.19 102 ILE A CA 1
ATOM 785 C C . ILE A 1 102 ? -7.560 5.361 -6.937 1.00 94.19 102 ILE A C 1
ATOM 787 O O . ILE A 1 102 ? -8.053 4.238 -6.979 1.00 94.19 102 ILE A O 1
ATOM 791 N N . LEU A 1 103 ? -8.296 6.453 -7.135 1.00 95.06 103 LEU A N 1
ATOM 792 C CA . LEU A 1 103 ? -9.749 6.403 -7.307 1.00 95.06 103 LEU A CA 1
ATOM 793 C C . LEU A 1 103 ? -10.166 5.587 -8.540 1.00 95.06 103 LEU A C 1
ATOM 795 O O . LEU A 1 103 ? -11.081 4.766 -8.464 1.00 95.06 103 LEU A O 1
ATOM 799 N N . THR A 1 104 ? -9.458 5.747 -9.661 1.00 95.19 104 THR A N 1
ATOM 800 C CA . THR A 1 104 ? -9.754 5.025 -10.912 1.00 95.19 104 THR A CA 1
ATOM 801 C C . THR A 1 104 ? -9.520 3.521 -10.774 1.00 95.19 104 THR A C 1
ATOM 803 O O . THR A 1 104 ? -10.251 2.710 -11.351 1.00 95.19 104 THR A O 1
ATOM 806 N N . THR A 1 105 ? -8.529 3.124 -9.974 1.00 95.31 105 THR A N 1
ATOM 807 C CA . THR A 1 105 ? -8.229 1.708 -9.729 1.00 95.31 105 THR A CA 1
ATOM 808 C C . THR A 1 105 ? -9.168 1.056 -8.718 1.00 95.31 105 THR A C 1
ATOM 810 O O . THR A 1 105 ? -9.157 -0.171 -8.622 1.00 95.31 105 THR A O 1
ATOM 813 N N . ARG A 1 106 ? -10.035 1.815 -8.030 1.00 96.94 106 ARG A N 1
ATOM 814 C CA . ARG A 1 106 ? -11.047 1.305 -7.082 1.00 96.94 106 ARG A CA 1
ATOM 815 C C . ARG A 1 106 ? -10.490 0.234 -6.120 1.00 96.94 106 ARG A C 1
ATOM 817 O O . ARG A 1 106 ? -10.963 -0.907 -6.175 1.00 96.94 106 ARG A O 1
ATOM 824 N N . PRO A 1 107 ? -9.434 0.524 -5.339 1.00 97.94 107 PRO A N 1
ATOM 825 C CA . PRO A 1 107 ? -8.963 -0.397 -4.318 1.00 97.94 107 PRO A CA 1
ATOM 826 C C . PRO A 1 107 ? -9.966 -0.507 -3.169 1.00 97.94 107 PRO A C 1
ATOM 828 O O . PRO A 1 107 ? -10.684 0.443 -2.869 1.00 97.94 107 PRO A O 1
ATOM 831 N N . ASP A 1 108 ? -9.967 -1.666 -2.519 1.00 98.38 108 ASP A N 1
ATOM 832 C CA . ASP A 1 108 ? -10.709 -1.896 -1.281 1.00 98.38 108 ASP A CA 1
ATOM 833 C C . ASP A 1 108 ? -9.961 -1.279 -0.090 1.00 98.38 108 ASP A C 1
ATOM 835 O O . ASP A 1 108 ? -10.590 -0.759 0.826 1.00 98.38 108 ASP A O 1
ATOM 839 N N . ILE A 1 109 ? -8.622 -1.341 -0.115 1.00 98.31 109 ILE A N 1
ATOM 840 C CA . ILE A 1 109 ? -7.723 -0.741 0.881 1.00 98.31 109 ILE A CA 1
ATOM 841 C C . ILE A 1 109 ? -6.450 -0.192 0.214 1.00 98.31 109 ILE A C 1
ATOM 843 O O . ILE A 1 109 ? -6.028 -0.674 -0.851 1.00 98.31 109 ILE A O 1
ATOM 847 N N . ILE A 1 110 ? -5.776 0.735 0.892 1.00 97.81 110 ILE A N 1
ATOM 848 C CA . ILE A 1 110 ? -4.397 1.137 0.591 1.00 97.81 110 ILE A CA 1
ATOM 849 C C . ILE A 1 110 ? -3.473 0.505 1.633 1.00 97.81 110 ILE A C 1
ATOM 851 O O . ILE A 1 110 ? -3.571 0.767 2.827 1.00 97.81 110 ILE A O 1
ATOM 855 N N . PHE A 1 111 ? -2.545 -0.334 1.181 1.00 97.81 111 PHE A N 1
ATOM 856 C CA . PHE A 1 111 ? -1.615 -1.034 2.060 1.00 97.81 111 PHE A CA 1
ATOM 857 C C . PHE A 1 111 ? -0.247 -0.355 2.061 1.00 97.81 111 PHE A C 1
ATOM 859 O O . PHE A 1 111 ? 0.395 -0.244 1.014 1.00 97.81 111 PHE A O 1
ATOM 866 N N . ASP A 1 112 ? 0.220 0.050 3.241 1.00 96.25 112 ASP A N 1
ATOM 867 C CA . ASP A 1 112 ? 1.586 0.521 3.456 1.00 96.25 112 ASP A CA 1
ATOM 868 C C . ASP A 1 112 ? 2.357 -0.422 4.386 1.00 96.25 112 ASP A C 1
ATOM 870 O O . ASP A 1 112 ? 1.789 -1.096 5.247 1.00 96.25 112 ASP A O 1
ATOM 874 N N . PHE A 1 113 ? 3.671 -0.475 4.199 1.00 96.38 113 PHE A N 1
ATOM 875 C CA . PHE A 1 113 ? 4.574 -1.302 4.987 1.00 96.38 113 PHE A CA 1
ATOM 876 C C . PHE A 1 113 ? 5.914 -0.587 5.123 1.00 96.38 113 PHE A C 1
ATOM 878 O O . PHE A 1 113 ? 6.613 -0.357 4.135 1.00 96.38 113 PHE A O 1
ATOM 885 N N . GLY A 1 114 ? 6.292 -0.234 6.351 1.00 93.94 114 GLY A N 1
ATOM 886 C CA . GLY A 1 114 ? 7.517 0.514 6.597 1.00 93.94 114 GLY A CA 1
ATOM 887 C C . GLY A 1 114 ? 7.482 1.314 7.893 1.00 93.94 114 GLY A C 1
ATOM 888 O O . GLY A 1 114 ? 7.081 0.817 8.942 1.00 93.94 114 GLY A O 1
ATOM 889 N N . SER A 1 115 ? 7.970 2.553 7.828 1.00 94.19 115 SER A N 1
ATOM 890 C CA . SER A 1 115 ? 8.098 3.427 8.994 1.00 94.19 115 SER A CA 1
ATOM 891 C C . SER A 1 115 ? 6.750 4.004 9.426 1.00 94.19 115 SER A C 1
ATOM 893 O O . SER A 1 115 ? 6.039 4.593 8.623 1.00 94.19 115 SER A O 1
ATOM 895 N N . ILE A 1 116 ? 6.468 3.946 10.727 1.00 95.75 116 ILE A N 1
ATOM 896 C CA . ILE A 1 116 ? 5.311 4.596 11.366 1.00 95.75 116 ILE A CA 1
ATOM 897 C C . ILE A 1 116 ? 5.634 6.008 11.885 1.00 95.75 116 ILE A C 1
ATOM 899 O O . ILE A 1 116 ? 4.995 6.508 12.808 1.00 95.75 116 ILE A O 1
ATOM 903 N N . ALA A 1 117 ? 6.667 6.661 11.339 1.00 96.12 117 ALA A N 1
ATOM 904 C CA . ALA A 1 117 ? 6.989 8.034 11.719 1.00 96.12 117 ALA A CA 1
ATOM 905 C C . ALA A 1 117 ? 5.799 8.975 11.428 1.00 96.12 117 ALA A C 1
ATOM 907 O O . ALA A 1 117 ? 5.085 8.756 10.444 1.00 96.12 117 ALA A O 1
ATOM 908 N N . PRO A 1 118 ? 5.616 10.070 12.196 1.00 96.12 118 PRO A N 1
ATOM 909 C CA . PRO A 1 118 ? 4.437 10.938 12.083 1.00 96.12 118 PRO A CA 1
ATOM 910 C C . PRO A 1 118 ? 4.139 11.449 10.669 1.00 96.12 118 PRO A C 1
ATOM 912 O O . PRO A 1 118 ? 2.980 11.650 10.315 1.00 96.12 118 PRO A O 1
ATOM 915 N N . THR A 1 119 ? 5.169 11.630 9.836 1.00 93.75 119 THR A N 1
ATOM 916 C CA . THR A 1 119 ? 5.009 12.045 8.435 1.00 93.75 119 THR A CA 1
ATOM 917 C C . THR A 1 119 ? 4.252 11.023 7.581 1.00 93.75 119 THR A C 1
ATOM 919 O O . THR A 1 119 ? 3.480 11.434 6.717 1.00 93.75 119 THR A O 1
ATOM 922 N N . TYR A 1 120 ? 4.447 9.720 7.810 1.00 94.19 120 TYR A N 1
ATOM 923 C CA . TYR A 1 120 ? 3.776 8.656 7.057 1.00 94.19 120 TYR A CA 1
ATOM 924 C C . TYR A 1 120 ? 2.356 8.433 7.572 1.00 94.19 120 TYR A C 1
ATOM 926 O O . TYR A 1 120 ? 1.436 8.313 6.772 1.00 94.19 120 TYR A O 1
ATOM 934 N N . VAL A 1 121 ? 2.155 8.517 8.891 1.00 96.19 121 VAL A N 1
ATOM 935 C CA . VAL A 1 121 ? 0.811 8.500 9.495 1.00 96.19 121 VAL A CA 1
ATOM 936 C C . VAL A 1 121 ? -0.028 9.662 8.954 1.00 96.19 121 VAL A C 1
ATOM 938 O O . VAL A 1 121 ? -1.109 9.455 8.415 1.00 96.19 121 VAL A O 1
ATOM 941 N N . SER A 1 122 ? 0.531 10.878 8.963 1.00 95.69 122 SER A N 1
ATOM 942 C CA . SER A 1 122 ? -0.140 12.069 8.424 1.00 95.69 122 SER A CA 1
ATOM 943 C C . SER A 1 122 ? -0.427 11.963 6.924 1.00 95.69 122 SER A C 1
ATOM 945 O O . SER A 1 122 ? -1.382 12.560 6.432 1.00 95.69 122 SER A O 1
ATOM 947 N N . LEU A 1 123 ? 0.425 11.271 6.163 1.00 94.44 123 LEU A N 1
ATOM 948 C CA . LEU A 1 123 ? 0.176 11.006 4.748 1.00 94.44 123 LEU A CA 1
ATOM 949 C C . LEU A 1 123 ? -0.997 10.035 4.576 1.00 94.44 123 LEU A C 1
ATOM 951 O O . LEU A 1 123 ? -1.890 10.337 3.788 1.00 94.44 123 LEU A O 1
ATOM 955 N N . ALA A 1 124 ? -1.013 8.928 5.322 1.00 95.94 124 ALA A N 1
ATOM 956 C CA . ALA A 1 124 ? -2.102 7.956 5.292 1.00 95.94 124 ALA A CA 1
ATOM 957 C C . ALA A 1 124 ? -3.449 8.613 5.635 1.00 95.94 124 ALA A C 1
ATOM 959 O O . ALA A 1 124 ? -4.407 8.455 4.881 1.00 95.94 124 ALA A O 1
ATOM 960 N N . ASP A 1 125 ? -3.496 9.446 6.680 1.00 96.81 125 ASP A N 1
ATOM 961 C CA . ASP A 1 125 ? -4.708 10.183 7.063 1.00 96.81 125 ASP A CA 1
ATOM 962 C C . ASP A 1 125 ? -5.190 11.128 5.953 1.00 96.81 125 ASP A C 1
ATOM 964 O O . ASP A 1 125 ? -6.381 11.174 5.640 1.00 96.81 125 ASP A O 1
ATOM 968 N N . ARG A 1 126 ? -4.274 11.870 5.311 1.00 95.81 126 ARG A N 1
ATOM 969 C CA . ARG A 1 126 ? -4.638 12.759 4.194 1.00 95.81 126 ARG A CA 1
ATOM 970 C C . ARG A 1 126 ? -5.173 11.983 2.995 1.00 95.81 126 ARG A C 1
ATOM 972 O O . ARG A 1 126 ? -6.171 12.402 2.413 1.00 95.81 126 ARG A O 1
ATOM 979 N N . VAL A 1 127 ? -4.519 10.886 2.616 1.00 95.62 127 VAL A N 1
ATOM 980 C CA . VAL A 1 127 ? -4.939 10.071 1.467 1.00 95.62 127 VAL A CA 1
ATOM 981 C C . VAL A 1 127 ? -6.291 9.419 1.745 1.00 95.62 127 VAL A C 1
ATOM 983 O O . VAL A 1 127 ? -7.176 9.487 0.891 1.00 95.62 127 VAL A O 1
ATOM 986 N N . GLN A 1 128 ? -6.495 8.867 2.942 1.00 97.00 128 GLN A N 1
ATOM 987 C CA . GLN A 1 128 ? -7.787 8.319 3.352 1.00 97.00 128 GLN A CA 1
ATOM 988 C C . GLN A 1 128 ? -8.879 9.395 3.315 1.00 97.00 128 GLN A C 1
ATOM 990 O O . GLN A 1 128 ? -9.943 9.162 2.749 1.00 97.00 128 GLN A O 1
ATOM 995 N N . ALA A 1 129 ? -8.617 10.597 3.836 1.00 96.50 129 ALA A N 1
ATOM 996 C CA . ALA A 1 129 ? -9.588 11.693 3.808 1.00 96.50 129 ALA A CA 1
ATOM 997 C C . ALA A 1 129 ? -9.950 12.142 2.379 1.00 96.50 129 ALA A C 1
ATOM 999 O O . ALA A 1 129 ? -11.087 12.533 2.125 1.00 96.50 129 ALA A O 1
ATOM 1000 N N . GLN A 1 130 ? -8.998 12.093 1.443 1.00 95.44 130 GLN A N 1
ATOM 1001 C CA . GLN A 1 130 ? -9.214 12.487 0.046 1.00 95.44 130 GLN A CA 1
ATOM 1002 C C . GLN A 1 130 ? -9.908 11.409 -0.790 1.00 95.44 130 GLN A C 1
ATOM 1004 O O . GLN A 1 130 ? -10.622 11.738 -1.735 1.00 95.44 130 GLN A O 1
ATOM 1009 N N . THR A 1 131 ? -9.668 10.135 -0.478 1.00 96.00 131 THR A N 1
ATOM 1010 C CA . THR A 1 131 ? -10.128 9.004 -1.297 1.00 96.00 131 THR A CA 1
ATOM 1011 C C . THR A 1 131 ? -11.338 8.283 -0.712 1.00 96.00 131 THR A C 1
ATOM 1013 O O . THR A 1 131 ? -12.080 7.648 -1.455 1.00 96.00 131 THR A O 1
ATOM 1016 N N . GLY A 1 132 ? -11.530 8.359 0.605 1.00 96.44 132 GLY A N 1
ATOM 1017 C CA . GLY A 1 132 ? -12.464 7.517 1.352 1.00 96.44 132 GLY A CA 1
ATOM 1018 C C . GLY A 1 132 ? -12.002 6.065 1.511 1.00 96.44 132 GLY A C 1
ATOM 1019 O O . GLY A 1 132 ? -12.764 5.252 2.025 1.00 96.44 132 GLY A O 1
ATOM 1020 N N . ILE A 1 133 ? -10.786 5.729 1.073 1.00 97.31 133 ILE A N 1
ATOM 1021 C CA . ILE A 1 133 ? -10.271 4.357 1.063 1.00 97.31 133 ILE A CA 1
ATOM 1022 C C . ILE A 1 133 ? -9.424 4.140 2.322 1.00 97.31 133 ILE A C 1
ATOM 1024 O O . ILE A 1 133 ? -8.553 4.973 2.593 1.00 97.31 133 ILE A O 1
ATOM 1028 N N . PRO A 1 134 ? -9.689 3.077 3.102 1.00 96.81 134 PRO A N 1
ATOM 1029 C CA . PRO A 1 134 ? -8.981 2.804 4.350 1.00 96.81 134 PRO A CA 1
ATOM 1030 C C . PRO A 1 134 ? -7.507 2.431 4.146 1.00 96.81 134 PRO A C 1
ATOM 1032 O O . PRO A 1 134 ? -7.178 1.768 3.131 1.00 96.81 134 PRO A O 1
#

pLDDT: mean 88.28, std 15.53, range [50.56, 98.56]

Radius of gyration: 19.5 Å; chains: 1; bounding box: 75×28×33 Å

Foldseek 3Di:
DDPVVVVVVVVVVVVVPDPPQDWDWDQDPLRDIDIFGPDFQAEEEQADVSQVVCCVPPLSRYQAHLDQDDPVRLVVHDPVRNPHDNQHHNDDPPGDHDLVSVQVSPGRAYDYDDDSPPVVVVSRVVSCVSRVHD

Secondary structure (DSSP, 8-state):
--THHHHHHHHHHHHTT-----EEEEE-TT--EEEEESS---EEE-SHHHHHHHHHH-GGGB--BSSPPPTTTGGGS-TTTTTSPB---SSSSS----HHHHHHH--SEEE--S---HHHHHHHHHHHHHH---